Protein AF-A0A255DLU8-F1 (afdb_monomer)

InterPro domains:
  IPR035286 Protein of unknown function DUF5361 [PF17318] (8-43)

Mean predicted aligned error: 13.43 Å

Foldseek 3Di:
DPPLCPPPDPVNVVVQVVVLVVQQVVCCPDPCVVVVHDRDFGDDDPPDDGPDPCDPPDDDDPPVVVCVVVVHDDDDPPCVVVVVCCVVVVNPDDD

Solvent-accessible surface area (backbone atoms only — not comparable to full-atom values): 6276 Å² total; per-residue (Å²): 136,62,74,89,49,74,80,63,47,72,65,51,53,51,52,47,50,51,54,38,52,51,53,47,55,58,42,52,75,37,78,42,34,75,66,76,41,90,75,81,79,68,77,87,52,83,96,60,83,76,83,73,78,85,67,72,88,67,79,80,70,57,68,68,59,54,31,56,76,68,70,43,77,80,79,81,64,89,54,46,68,59,53,49,47,34,58,76,68,72,71,64,84,74,137

Secondary structure (DSSP, 8-state):
--GGGTT--HHHHHHHHHHHHHHHHHHHTSHHHHTT-SPPPPPP-TT----------SPPPPHHHHHHHTTPPP---TTHHHHHHHHHTT-----

Structure (mmCIF, N/CA/C/O backbone):
data_AF-A0A255DLU8-F1
#
_entry.id   AF-A0A255DLU8-F1
#
loop_
_atom_site.group_PDB
_atom_site.id
_atom_site.type_symbol
_atom_site.label_atom_id
_atom_site.label_alt_id
_atom_site.label_comp_id
_atom_site.label_asym_id
_atom_site.label_entity_id
_atom_site.label_seq_id
_atom_site.pdbx_PDB_ins_code
_atom_site.Cartn_x
_atom_site.Cartn_y
_atom_site.Cartn_z
_atom_site.occupancy
_atom_site.B_iso_or_equiv
_atom_site.auth_seq_id
_atom_site.auth_comp_id
_atom_site.auth_asym_id
_atom_site.auth_atom_id
_atom_site.pdbx_PDB_model_num
ATOM 1 N N . MET A 1 1 ? 2.601 -6.536 -31.486 1.00 52.28 1 MET A N 1
ATOM 2 C CA . MET A 1 1 ? 2.995 -5.524 -30.476 1.00 52.28 1 MET A CA 1
ATOM 3 C C . MET A 1 1 ? 1.971 -5.551 -29.349 1.00 52.28 1 MET A C 1
ATOM 5 O O . MET A 1 1 ? 0.799 -5.683 -29.664 1.00 52.28 1 MET A O 1
ATOM 9 N N . TYR A 1 2 ? 2.382 -5.448 -28.080 1.00 60.66 2 TYR A N 1
ATOM 10 C CA . TYR A 1 2 ? 1.466 -5.268 -26.941 1.00 60.66 2 TYR A CA 1
ATOM 11 C C . TYR A 1 2 ? 1.423 -3.771 -26.585 1.00 60.66 2 TYR A C 1
ATOM 13 O O . TYR A 1 2 ? 2.268 -3.334 -25.800 1.00 60.66 2 TYR A O 1
ATOM 21 N N . PRO A 1 3 ? 0.522 -2.968 -27.185 1.00 63.62 3 PRO A N 1
ATOM 22 C CA . PRO A 1 3 ? 0.493 -1.515 -26.983 1.00 63.62 3 PRO A CA 1
ATOM 23 C C . PRO A 1 3 ? 0.343 -1.145 -25.500 1.00 63.62 3 PRO A C 1
ATOM 25 O O . PRO A 1 3 ? 1.032 -0.254 -25.015 1.00 63.62 3 PRO A O 1
ATOM 28 N N . ASP A 1 4 ? -0.421 -1.935 -24.745 1.00 65.19 4 ASP A N 1
ATOM 29 C CA . ASP A 1 4 ? -0.673 -1.744 -23.310 1.00 65.19 4 ASP A CA 1
ATOM 30 C C . ASP A 1 4 ? 0.588 -1.901 -22.434 1.00 65.19 4 ASP A C 1
ATOM 32 O O . ASP A 1 4 ? 0.617 -1.484 -21.276 1.00 65.19 4 ASP A O 1
ATOM 36 N N . LYS A 1 5 ? 1.647 -2.518 -22.975 1.00 63.78 5 LYS A N 1
ATOM 37 C CA . LYS A 1 5 ? 2.937 -2.735 -22.299 1.00 63.78 5 LYS A CA 1
ATOM 38 C C . LYS A 1 5 ? 4.040 -1.807 -22.802 1.00 63.78 5 LYS A C 1
ATOM 40 O O . LYS A 1 5 ? 5.096 -1.750 -22.179 1.00 63.78 5 LYS A O 1
ATOM 45 N N . ALA A 1 6 ? 3.816 -1.079 -23.898 1.00 64.31 6 ALA A N 1
ATOM 46 C CA . ALA A 1 6 ? 4.854 -0.317 -24.595 1.00 64.31 6 ALA A CA 1
ATOM 47 C C . ALA A 1 6 ? 5.461 0.828 -23.755 1.00 64.31 6 ALA A C 1
ATOM 49 O O . ALA A 1 6 ? 6.539 1.314 -24.081 1.00 64.31 6 ALA A O 1
ATOM 50 N N . GLY A 1 7 ? 4.811 1.220 -22.652 1.00 75.44 7 GLY A N 1
ATOM 51 C CA . GLY A 1 7 ? 5.308 2.221 -21.704 1.00 75.44 7 GLY A CA 1
ATOM 52 C C . GLY A 1 7 ? 5.866 1.666 -20.389 1.00 75.44 7 GLY A C 1
ATOM 53 O O . GLY A 1 7 ? 6.308 2.452 -19.561 1.00 75.44 7 GLY A O 1
ATOM 54 N N . TRP A 1 8 ? 5.859 0.353 -20.149 1.00 87.00 8 TRP A N 1
ATOM 55 C CA . TRP A 1 8 ? 6.305 -0.231 -18.875 1.00 87.00 8 TRP A CA 1
ATOM 56 C C . TRP A 1 8 ? 7.693 -0.855 -18.996 1.00 87.00 8 TRP A C 1
ATOM 58 O O . TRP A 1 8 ? 7.862 -2.068 -19.089 1.00 87.00 8 TRP A O 1
ATOM 68 N N . THR A 1 9 ? 8.711 0.001 -18.987 1.00 89.06 9 THR A N 1
ATOM 69 C CA . THR A 1 9 ? 10.104 -0.437 -18.847 1.00 89.06 9 THR A CA 1
ATOM 70 C C . THR A 1 9 ? 10.369 -0.944 -17.424 1.00 89.06 9 THR A C 1
ATOM 72 O O . THR A 1 9 ? 9.618 -0.647 -16.490 1.00 89.06 9 THR A O 1
ATOM 75 N N . LEU A 1 10 ? 11.470 -1.677 -17.228 1.00 89.69 10 LEU A N 1
ATOM 76 C CA . LEU A 1 10 ? 11.916 -2.100 -15.893 1.00 89.69 10 LEU A CA 1
ATOM 77 C C . LEU A 1 10 ? 12.015 -0.910 -14.928 1.00 89.69 10 LEU A C 1
ATOM 79 O O . LEU A 1 10 ? 11.540 -0.986 -13.798 1.00 89.69 10 LEU A O 1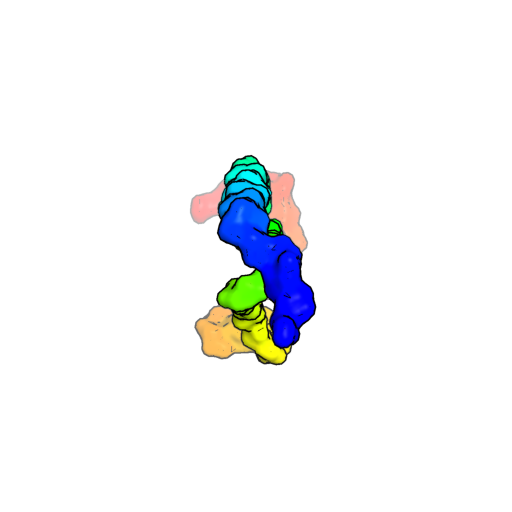
ATOM 83 N N . THR A 1 11 ? 12.563 0.210 -15.396 1.00 93.00 11 THR A N 1
ATOM 84 C CA . THR A 1 11 ? 12.653 1.448 -14.618 1.00 93.00 11 THR A CA 1
ATOM 85 C C . THR A 1 11 ? 11.279 1.902 -14.131 1.00 93.00 11 THR A C 1
ATOM 87 O O . THR A 1 11 ? 11.124 2.207 -12.953 1.00 93.00 11 THR A O 1
ATOM 90 N N . ASN A 1 12 ? 10.254 1.863 -14.985 1.00 91.25 12 ASN A N 1
ATOM 91 C CA . ASN A 1 12 ? 8.898 2.268 -14.608 1.00 91.25 12 ASN A CA 1
ATOM 92 C C . ASN A 1 12 ? 8.280 1.314 -13.578 1.00 91.25 12 ASN A C 1
ATOM 94 O O . ASN A 1 12 ? 7.630 1.765 -12.635 1.00 91.25 12 ASN A O 1
ATOM 98 N N . HIS A 1 13 ? 8.556 0.009 -13.680 1.00 91.62 13 HIS A N 1
ATOM 99 C CA . HIS A 1 13 ? 8.177 -0.959 -12.647 1.00 91.62 13 HIS A CA 1
ATOM 100 C C . HIS A 1 13 ? 8.828 -0.658 -11.292 1.00 91.62 13 HIS A C 1
ATOM 102 O O . HIS A 1 13 ? 8.151 -0.696 -10.259 1.00 91.62 13 HIS A O 1
ATOM 108 N N . LEU A 1 14 ? 10.123 -0.338 -11.284 1.00 93.69 14 LEU A N 1
ATOM 109 C CA . LEU A 1 14 ? 10.862 -0.021 -10.062 1.00 93.69 14 LEU A CA 1
ATOM 110 C C . LEU A 1 14 ? 10.387 1.299 -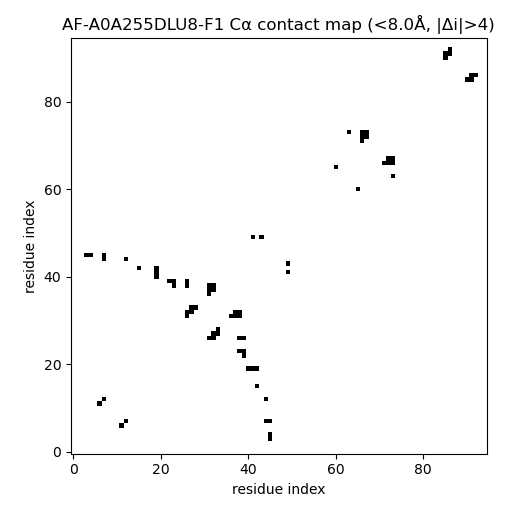9.445 1.00 93.69 14 LEU A C 1
ATOM 112 O O . LEU A 1 14 ? 10.120 1.349 -8.246 1.00 93.69 14 LEU A O 1
ATOM 116 N N . LEU A 1 15 ? 10.188 2.338 -10.258 1.00 95.12 15 LEU A N 1
ATOM 117 C CA . LEU A 1 15 ? 9.666 3.629 -9.804 1.00 95.12 15 LEU A CA 1
ATOM 118 C C . LEU A 1 15 ? 8.255 3.502 -9.220 1.00 95.12 15 LEU A C 1
ATOM 120 O O . LEU A 1 15 ? 7.986 4.034 -8.143 1.00 95.12 15 LEU A O 1
ATOM 124 N N . ALA A 1 16 ? 7.369 2.747 -9.876 1.00 93.75 16 ALA A N 1
ATOM 125 C CA . ALA A 1 16 ? 6.037 2.472 -9.343 1.00 93.75 16 ALA A CA 1
ATOM 126 C C . ALA A 1 16 ? 6.108 1.720 -8.004 1.00 93.75 16 ALA A C 1
ATOM 128 O O . ALA A 1 16 ? 5.381 2.053 -7.072 1.00 93.75 16 ALA A O 1
ATOM 129 N N . THR A 1 17 ? 7.029 0.759 -7.878 1.00 93.75 17 THR A N 1
ATOM 130 C CA . THR A 1 17 ? 7.244 0.015 -6.627 1.00 93.75 17 THR A CA 1
ATOM 131 C C . THR A 1 17 ? 7.703 0.938 -5.497 1.00 93.75 17 THR A C 1
ATOM 133 O O . THR A 1 17 ? 7.171 0.862 -4.391 1.00 93.75 17 THR A O 1
ATOM 136 N N . ILE A 1 18 ? 8.630 1.859 -5.770 1.00 97.25 18 ILE A N 1
ATOM 137 C CA . ILE A 1 18 ? 9.074 2.863 -4.794 1.00 97.25 18 ILE A CA 1
ATOM 138 C C . ILE A 1 18 ? 7.895 3.747 -4.364 1.00 97.25 18 ILE A C 1
ATOM 140 O O . ILE A 1 18 ? 7.665 3.927 -3.168 1.00 97.25 18 ILE A O 1
ATOM 144 N N . ALA A 1 19 ? 7.104 4.254 -5.314 1.00 96.44 19 ALA A N 1
ATOM 145 C CA . ALA A 1 19 ? 5.943 5.092 -5.018 1.00 96.44 19 ALA A CA 1
ATOM 146 C C . ALA A 1 19 ? 4.865 4.357 -4.195 1.00 96.44 19 ALA A C 1
ATOM 148 O O . ALA A 1 19 ? 4.236 4.952 -3.314 1.00 96.44 19 ALA A O 1
ATOM 149 N N . ASP A 1 20 ? 4.650 3.064 -4.451 1.00 95.12 20 ASP A N 1
ATOM 150 C CA . ASP A 1 20 ? 3.745 2.216 -3.669 1.00 95.12 20 ASP A CA 1
ATOM 151 C C . ASP A 1 20 ? 4.226 2.077 -2.216 1.00 95.12 20 ASP A C 1
ATOM 153 O O . ASP A 1 20 ? 3.453 2.306 -1.282 1.00 95.12 20 ASP A O 1
ATOM 157 N N . VAL A 1 21 ? 5.514 1.775 -2.014 1.00 96.44 21 VAL A N 1
ATOM 158 C CA . VAL A 1 21 ? 6.109 1.615 -0.676 1.00 96.44 21 VAL A CA 1
ATOM 159 C C . VAL A 1 21 ? 6.085 2.929 0.105 1.00 96.44 21 VAL A C 1
ATOM 161 O O . VAL A 1 21 ? 5.744 2.929 1.287 1.00 96.44 21 VAL A O 1
ATOM 164 N N . LEU A 1 22 ? 6.377 4.063 -0.537 1.00 97.94 22 LEU A N 1
ATOM 165 C CA . LEU A 1 22 ? 6.343 5.374 0.117 1.00 97.94 22 LEU A CA 1
ATOM 166 C C . LEU A 1 22 ? 4.931 5.760 0.572 1.00 97.94 22 LEU A C 1
ATOM 168 O O . LEU A 1 22 ? 4.754 6.206 1.708 1.00 97.94 22 LEU A O 1
ATOM 172 N N . ARG A 1 23 ? 3.912 5.538 -0.268 1.00 96.62 23 ARG A N 1
ATOM 173 C CA . ARG A 1 23 ? 2.509 5.776 0.113 1.00 96.62 23 ARG A CA 1
ATOM 174 C C . ARG A 1 23 ? 2.070 4.861 1.247 1.00 96.62 23 ARG A C 1
ATOM 176 O O . ARG A 1 23 ? 1.388 5.314 2.165 1.00 96.62 23 ARG A O 1
ATOM 183 N N . TRP A 1 24 ? 2.494 3.599 1.220 1.00 95.81 24 TRP A N 1
ATOM 184 C CA . TRP A 1 24 ? 2.239 2.670 2.313 1.00 95.81 24 TRP 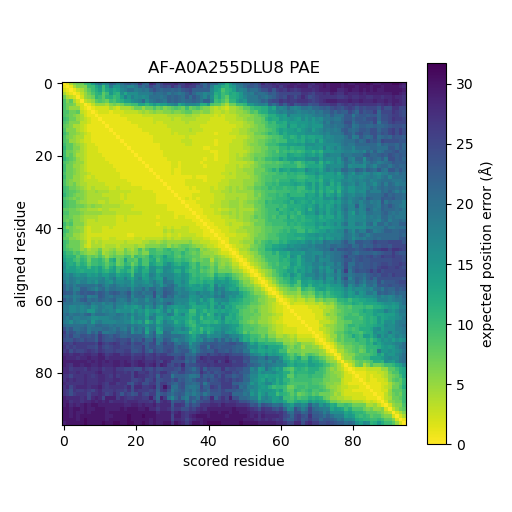A CA 1
ATOM 185 C C . TRP A 1 24 ? 2.903 3.124 3.622 1.00 95.81 24 TRP A C 1
ATOM 187 O O . TRP A 1 24 ? 2.234 3.159 4.652 1.00 95.81 24 TRP A O 1
ATOM 197 N N . LEU A 1 25 ? 4.171 3.550 3.593 1.00 97.44 25 LEU A N 1
ATOM 198 C CA . LEU A 1 25 ? 4.884 4.064 4.770 1.00 97.44 25 LEU A CA 1
ATOM 199 C C . LEU A 1 25 ? 4.226 5.325 5.338 1.00 97.44 25 LEU A C 1
ATOM 201 O O . LEU A 1 25 ? 4.044 5.442 6.552 1.00 97.44 25 LEU A O 1
ATOM 205 N N . GLN A 1 26 ? 3.836 6.263 4.472 1.00 97.56 26 GLN A N 1
ATOM 206 C CA . GLN A 1 26 ? 3.093 7.454 4.877 1.00 97.56 26 GLN A CA 1
ATOM 207 C C . GLN A 1 26 ? 1.780 7.062 5.566 1.00 97.56 26 GLN A C 1
ATOM 209 O O . GLN A 1 26 ? 1.489 7.552 6.658 1.00 97.56 26 GLN A O 1
ATOM 214 N N . TRP A 1 27 ? 1.012 6.152 4.959 1.00 97.81 27 TRP A N 1
ATOM 215 C CA . TRP A 1 27 ? -0.238 5.643 5.518 1.00 97.81 27 TRP A CA 1
ATOM 216 C C . TRP A 1 27 ? -0.032 4.933 6.861 1.00 97.81 27 TRP A C 1
ATOM 218 O O . TRP A 1 27 ? -0.791 5.183 7.800 1.00 97.81 27 TRP A O 1
ATOM 228 N N . ALA A 1 28 ? 1.010 4.111 6.995 1.00 97.38 28 ALA A N 1
ATOM 229 C CA . ALA A 1 28 ? 1.303 3.341 8.204 1.00 97.38 28 ALA A CA 1
ATOM 230 C C . ALA A 1 28 ? 1.489 4.237 9.441 1.00 97.38 28 ALA A C 1
ATOM 232 O O . ALA A 1 28 ? 1.141 3.850 10.556 1.00 97.38 28 ALA A O 1
ATOM 233 N N . LYS A 1 29 ? 1.959 5.475 9.242 1.00 97.31 29 LYS A N 1
ATOM 234 C CA . LYS A 1 29 ? 2.135 6.477 10.305 1.00 97.31 29 LYS A CA 1
ATOM 235 C C . LYS A 1 29 ? 0.833 7.172 10.732 1.00 97.31 29 LYS A C 1
ATOM 237 O O . LYS A 1 29 ? 0.828 7.925 11.705 1.00 97.31 29 LYS A O 1
ATOM 242 N N . THR A 1 30 ? -0.282 6.953 10.036 1.00 97.81 30 THR A N 1
ATOM 243 C CA . THR A 1 30 ? -1.565 7.618 10.323 1.00 97.81 30 THR A C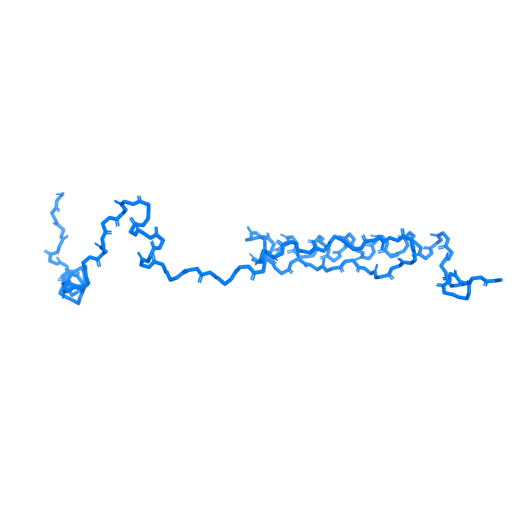A 1
ATOM 244 C C . THR A 1 30 ? -2.396 6.886 11.389 1.00 97.81 30 THR A C 1
ATOM 246 O O . THR A 1 30 ? -2.117 5.755 11.793 1.00 97.81 30 THR A O 1
ATOM 249 N N . LYS A 1 31 ? -3.475 7.525 11.872 1.00 97.62 31 LYS A N 1
ATOM 250 C CA . LYS A 1 31 ? -4.497 6.853 12.706 1.00 97.62 31 LYS A C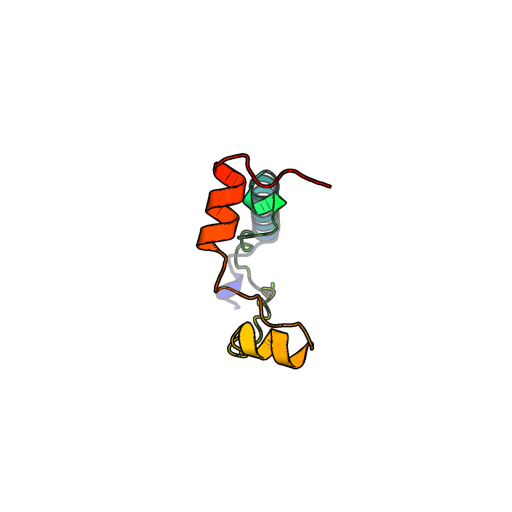A 1
ATOM 251 C C . LYS A 1 31 ? -5.162 5.685 11.965 1.00 97.62 31 LYS A C 1
ATOM 253 O O . LYS A 1 31 ? -5.493 4.688 12.603 1.00 97.62 31 LYS A O 1
ATOM 258 N N . ASP A 1 32 ? -5.329 5.811 10.653 1.00 96.25 32 ASP A N 1
ATOM 259 C CA . ASP A 1 32 ? -5.925 4.781 9.805 1.00 96.25 32 ASP A CA 1
ATOM 260 C C . ASP A 1 32 ? -4.983 3.590 9.625 1.00 96.25 32 ASP A C 1
ATOM 262 O O . ASP A 1 32 ? -5.427 2.453 9.778 1.00 96.25 32 ASP A O 1
ATOM 266 N N . GLY A 1 33 ? -3.682 3.848 9.454 1.00 95.44 33 GLY A N 1
ATOM 267 C CA . GLY A 1 33 ? -2.623 2.834 9.473 1.00 95.44 33 GLY A CA 1
ATOM 268 C C . GLY A 1 33 ? -2.645 1.995 10.746 1.00 95.44 33 GLY A C 1
ATOM 269 O O . GLY A 1 33 ? -2.776 0.773 10.693 1.00 95.44 33 GLY A O 1
ATOM 270 N N . ARG A 1 34 ? -2.668 2.657 11.910 1.00 95.94 34 ARG A N 1
ATOM 271 C CA . ARG A 1 34 ? -2.775 1.983 13.220 1.00 95.94 34 ARG A CA 1
ATOM 272 C C . ARG A 1 34 ? -4.032 1.127 13.379 1.00 95.94 34 ARG A C 1
ATOM 274 O O . ARG A 1 34 ? -4.041 0.194 14.172 1.00 95.94 34 ARG A O 1
ATOM 281 N N . ARG A 1 35 ? -5.110 1.462 12.670 1.00 96.44 35 ARG A N 1
ATOM 282 C CA . ARG A 1 35 ? -6.391 0.743 12.722 1.00 96.44 35 ARG A CA 1
ATOM 283 C C . ARG A 1 35 ? -6.595 -0.197 11.534 1.00 96.44 35 ARG A C 1
ATOM 285 O O . ARG A 1 35 ? -7.680 -0.768 11.427 1.00 96.44 35 ARG A O 1
ATOM 292 N N . ASN A 1 36 ? -5.595 -0.336 10.662 1.00 92.38 36 ASN A N 1
ATOM 293 C CA . ASN A 1 36 ? -5.649 -1.097 9.418 1.00 92.38 36 ASN A CA 1
ATOM 294 C C . ASN A 1 36 ? -6.868 -0.746 8.534 1.00 92.38 36 ASN A C 1
ATOM 296 O O . ASN A 1 36 ? -7.616 -1.616 8.082 1.00 92.38 36 ASN A O 1
ATOM 300 N N . ARG A 1 37 ? -7.120 0.551 8.328 1.00 93.00 37 ARG A N 1
ATOM 301 C CA . ARG A 1 37 ? -8.230 1.061 7.501 1.00 93.00 37 ARG A CA 1
ATOM 302 C C . ARG A 1 37 ? -7.695 1.866 6.330 1.00 93.00 37 ARG A C 1
ATOM 304 O O . ARG A 1 37 ? -6.635 2.464 6.446 1.00 93.00 37 ARG A O 1
ATOM 311 N N . ASN A 1 38 ? -8.452 1.906 5.233 1.00 90.50 38 ASN A N 1
ATOM 312 C CA . ASN A 1 38 ? -8.185 2.784 4.085 1.00 90.50 38 ASN A CA 1
ATOM 313 C C . ASN A 1 38 ? -6.737 2.699 3.558 1.00 90.50 38 ASN A C 1
ATOM 315 O O . ASN A 1 38 ? -6.124 3.720 3.262 1.00 90.50 38 ASN A O 1
ATOM 319 N N . MET A 1 39 ? -6.169 1.489 3.501 1.00 91.56 39 MET A N 1
ATOM 320 C CA . MET A 1 39 ? -4.826 1.285 2.952 1.00 91.56 39 MET A CA 1
ATOM 321 C C . MET A 1 39 ? -4.803 1.697 1.471 1.00 91.56 39 MET A C 1
ATOM 323 O O . MET A 1 39 ? -5.726 1.311 0.751 1.00 91.56 39 MET A O 1
ATOM 327 N N . PRO A 1 40 ? -3.794 2.463 1.018 1.00 92.56 40 PRO A N 1
ATOM 328 C CA . PRO A 1 40 ? -3.708 2.899 -0.370 1.00 92.56 40 PRO A CA 1
ATOM 329 C C . PRO A 1 40 ? -3.486 1.716 -1.319 1.00 92.56 40 PRO A C 1
ATOM 331 O O . PRO A 1 40 ? -2.725 0.796 -1.012 1.00 92.56 40 PRO A O 1
ATOM 334 N N . ASP A 1 41 ? -4.128 1.773 -2.486 1.00 90.44 41 ASP A N 1
ATOM 335 C CA . ASP A 1 41 ? -3.952 0.777 -3.539 1.00 90.44 41 ASP A CA 1
ATOM 336 C C . ASP A 1 41 ? -2.660 1.029 -4.346 1.00 90.44 41 ASP A C 1
ATOM 338 O O . ASP A 1 41 ? -2.304 2.186 -4.605 1.00 90.44 41 ASP A O 1
ATOM 342 N N . PRO A 1 42 ? -1.965 -0.035 -4.794 1.00 90.12 42 PRO A N 1
ATOM 343 C CA . PRO A 1 42 ? -0.816 0.084 -5.690 1.00 90.12 42 PRO A CA 1
ATOM 344 C C . PRO A 1 42 ? -1.155 0.758 -7.030 1.00 90.12 42 PRO A C 1
ATOM 346 O O . PRO A 1 42 ? -2.278 0.623 -7.538 1.00 90.12 42 PRO A O 1
ATOM 349 N N . ILE A 1 43 ? -0.162 1.417 -7.646 1.00 90.31 43 ILE A N 1
ATOM 350 C CA . ILE A 1 43 ? -0.253 1.874 -9.045 1.00 90.31 43 ILE A CA 1
ATOM 351 C C . ILE A 1 43 ? -0.553 0.676 -9.953 1.00 90.31 43 ILE A C 1
ATOM 353 O O . ILE A 1 43 ? 0.132 -0.353 -9.905 1.00 90.31 43 ILE A O 1
ATOM 357 N N . GLU A 1 44 ? -1.575 0.838 -10.794 1.00 88.62 44 GLU A N 1
ATOM 358 C CA . GLU A 1 44 ? -1.962 -0.134 -11.816 1.00 88.62 44 GLU A CA 1
ATOM 359 C C . GLU A 1 44 ? -0.828 -0.315 -12.813 1.00 88.62 44 GLU A C 1
ATOM 361 O O . GLU A 1 44 ? -0.324 0.661 -13.368 1.00 88.62 44 GLU A O 1
ATOM 366 N N . ARG A 1 45 ? -0.419 -1.568 -13.031 1.00 87.25 45 ARG A N 1
ATOM 367 C CA . ARG A 1 45 ? 0.661 -1.889 -13.959 1.00 87.25 45 ARG A CA 1
ATOM 368 C C . ARG A 1 45 ? 0.437 -3.227 -14.665 1.00 87.25 45 ARG A C 1
ATOM 370 O O . ARG A 1 45 ? -0.113 -4.145 -14.050 1.00 87.25 45 ARG A O 1
ATOM 377 N N . PRO A 1 46 ? 0.857 -3.362 -15.935 1.00 87.25 46 PRO A N 1
ATOM 378 C CA . PRO A 1 46 ? 0.700 -4.584 -16.706 1.00 87.25 46 PRO A CA 1
ATOM 379 C C . PRO A 1 46 ? 1.316 -5.790 -16.000 1.00 87.25 46 PRO A C 1
ATOM 381 O O . PRO A 1 46 ? 2.414 -5.712 -15.452 1.00 87.25 46 PRO A O 1
ATOM 384 N N . GLY A 1 47 ? 0.609 -6.920 -16.035 1.00 79.88 47 GLY A N 1
ATOM 385 C CA . GLY A 1 47 ? 1.084 -8.184 -15.464 1.00 79.88 47 GLY A CA 1
ATOM 386 C C . GLY A 1 47 ? 1.047 -8.268 -13.935 1.00 79.88 47 GLY A C 1
ATOM 387 O O . GLY A 1 47 ? 1.435 -9.298 -13.394 1.00 79.88 47 GLY A O 1
ATOM 388 N N . VAL A 1 48 ? 0.572 -7.234 -13.232 1.00 78.56 48 VAL A N 1
ATOM 389 C CA . VAL A 1 48 ? 0.387 -7.271 -11.776 1.00 78.56 48 VAL A CA 1
ATOM 390 C C . VAL A 1 48 ? -1.098 -7.260 -11.455 1.00 78.56 48 VAL A C 1
ATOM 392 O O . VAL A 1 48 ? -1.785 -6.251 -11.612 1.00 78.56 48 VAL A O 1
ATOM 395 N N . GLU A 1 49 ? -1.602 -8.399 -10.990 1.00 74.69 49 GLU A N 1
ATOM 396 C CA . GLU A 1 49 ? -2.992 -8.514 -10.569 1.00 74.69 49 GLU A CA 1
ATOM 397 C C . GLU A 1 49 ? -3.222 -7.826 -9.222 1.00 74.69 49 GLU A C 1
ATOM 399 O O . GLU A 1 49 ? -2.496 -8.030 -8.243 1.00 74.69 49 GLU A O 1
ATOM 404 N N . ARG A 1 50 ? -4.287 -7.023 -9.144 1.00 73.75 50 ARG A N 1
ATOM 405 C CA . ARG A 1 50 ? -4.740 -6.462 -7.872 1.00 73.75 50 ARG A CA 1
ATOM 406 C C . ARG A 1 50 ? -5.319 -7.563 -6.995 1.00 73.75 50 ARG A C 1
ATOM 408 O O . ARG A 1 50 ? -6.198 -8.313 -7.423 1.00 73.75 50 ARG A O 1
ATOM 415 N N . ARG A 1 51 ? -4.924 -7.577 -5.718 1.00 70.25 51 ARG A N 1
ATOM 416 C CA . ARG A 1 51 ? -5.638 -8.345 -4.692 1.00 70.25 51 ARG A CA 1
ATOM 417 C C . ARG A 1 51 ? -7.045 -7.771 -4.560 1.00 70.25 51 ARG A C 1
ATOM 419 O O . ARG A 1 51 ? -7.250 -6.746 -3.916 1.00 70.25 51 ARG A O 1
ATOM 426 N N . LYS A 1 52 ? -8.026 -8.424 -5.186 1.00 69.81 52 LYS A N 1
ATOM 427 C CA . LYS A 1 52 ? -9.437 -8.075 -5.011 1.00 69.81 52 LYS A CA 1
ATOM 428 C C . LYS A 1 52 ? -9.771 -8.245 -3.534 1.00 69.81 52 LYS A C 1
ATOM 430 O O . LYS A 1 52 ? -9.595 -9.327 -2.975 1.00 69.81 52 LYS A O 1
ATOM 435 N N . ARG A 1 53 ? -10.242 -7.175 -2.890 1.00 67.44 53 ARG A N 1
ATOM 436 C CA . ARG A 1 53 ? -10.770 -7.259 -1.528 1.00 67.44 53 ARG A CA 1
ATOM 437 C C . ARG A 1 53 ? -11.936 -8.244 -1.577 1.00 67.44 53 ARG A C 1
ATOM 439 O O . ARG A 1 53 ? -12.958 -7.945 -2.193 1.00 67.44 53 ARG A O 1
ATOM 446 N N . VAL A 1 54 ? -11.768 -9.424 -0.980 1.00 65.62 54 VAL A N 1
ATOM 447 C CA . VAL A 1 54 ? -12.833 -10.426 -0.875 1.00 65.62 54 VAL A CA 1
ATOM 448 C C . VAL A 1 54 ? -13.841 -9.887 0.131 1.00 65.62 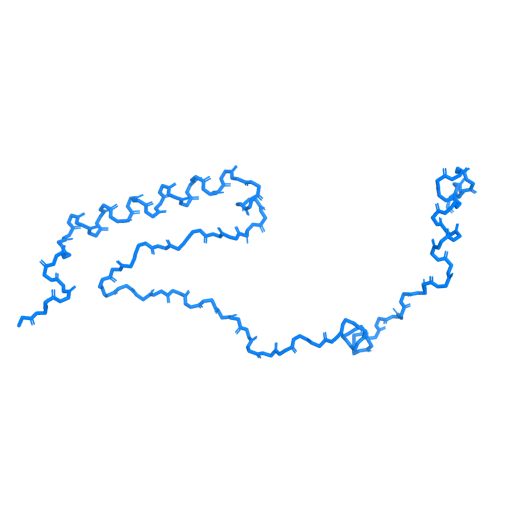54 VAL A C 1
ATOM 450 O O . VAL A 1 54 ? -13.790 -10.186 1.319 1.00 65.62 54 VAL A O 1
ATOM 453 N N . GLN A 1 55 ? -14.713 -8.994 -0.328 1.00 65.50 55 GLN A N 1
ATOM 454 C CA . GLN A 1 55 ? -15.902 -8.644 0.423 1.00 65.50 55 GLN A CA 1
ATOM 455 C C . GLN A 1 55 ? -16.914 -9.752 0.152 1.00 65.50 55 GLN A C 1
ATOM 457 O O . GLN A 1 55 ? -17.325 -9.920 -1.002 1.00 65.50 55 GLN A O 1
ATOM 462 N N . PRO A 1 56 ? -17.288 -10.555 1.160 1.00 67.38 56 PRO A N 1
ATOM 463 C CA . PRO A 1 56 ? -18.313 -11.556 0.951 1.00 67.38 56 PRO A CA 1
ATOM 464 C C . PRO A 1 56 ? -19.600 -10.822 0.545 1.00 67.38 56 PRO A C 1
ATOM 466 O O . PRO A 1 56 ? -20.060 -9.931 1.253 1.00 67.38 56 PRO A O 1
ATOM 469 N N . LYS A 1 57 ? -20.175 -11.172 -0.616 1.00 68.81 57 LYS A N 1
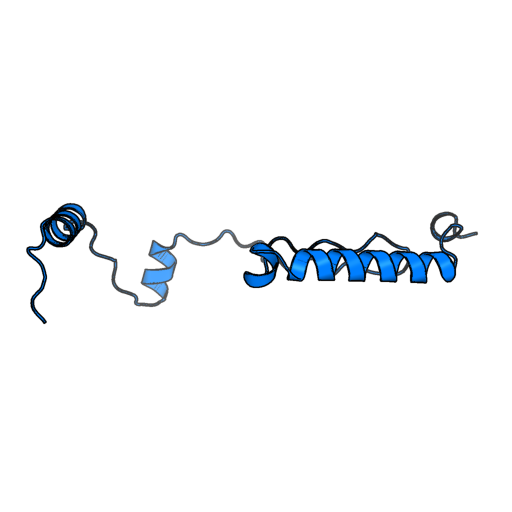ATOM 470 C CA . LYS A 1 57 ? -21.393 -10.543 -1.182 1.00 68.81 57 LYS A CA 1
ATOM 471 C C . LYS A 1 57 ? -22.648 -10.714 -0.309 1.00 68.81 57 LYS A C 1
ATOM 473 O O . LYS A 1 57 ? -23.729 -10.265 -0.682 1.00 68.81 57 LYS A O 1
ATOM 478 N N . VAL A 1 58 ? -22.536 -11.389 0.830 1.00 76.06 58 VAL A N 1
ATOM 479 C CA . VAL A 1 58 ? -23.648 -11.611 1.749 1.00 76.06 58 VAL A CA 1
ATOM 480 C C . VAL A 1 58 ? -24.005 -10.314 2.460 1.00 76.06 58 VAL A C 1
ATOM 482 O O . VAL A 1 58 ? -23.181 -9.694 3.132 1.00 76.06 58 VAL A O 1
ATOM 485 N N . LYS A 1 59 ? -25.277 -9.925 2.339 1.00 75.94 59 LYS A N 1
ATOM 486 C CA . LYS A 1 59 ? -25.864 -8.868 3.161 1.00 75.94 59 LYS A CA 1
ATOM 487 C C . LYS A 1 59 ? -25.703 -9.271 4.625 1.00 75.94 59 LYS A C 1
ATOM 489 O O . LYS A 1 59 ? -26.170 -10.336 5.027 1.00 75.94 59 LYS A O 1
ATOM 494 N N . ALA A 1 60 ? -25.023 -8.434 5.406 1.00 77.50 60 ALA A N 1
ATOM 495 C CA . ALA A 1 60 ? -24.845 -8.674 6.829 1.00 77.50 60 ALA A CA 1
ATOM 496 C C . ALA A 1 60 ? -26.220 -8.841 7.495 1.00 77.50 60 ALA A C 1
ATOM 498 O O . ALA A 1 60 ? -27.098 -7.990 7.344 1.00 77.50 60 ALA A O 1
ATOM 499 N N . ALA A 1 61 ? -26.418 -9.946 8.214 1.00 83.12 61 ALA A N 1
ATOM 500 C CA . ALA A 1 61 ? -27.641 -10.149 8.974 1.00 83.12 61 ALA A CA 1
ATOM 501 C C . ALA A 1 61 ? -27.758 -9.081 10.083 1.00 83.12 61 ALA A C 1
ATOM 503 O O . ALA A 1 61 ? -26.737 -8.639 10.624 1.00 83.12 61 ALA A O 1
ATOM 504 N N . PRO A 1 62 ? -28.981 -8.674 10.474 1.00 86.88 62 PRO A N 1
ATOM 505 C CA . PRO A 1 62 ? -29.174 -7.784 11.611 1.00 86.88 62 PRO A CA 1
ATOM 506 C C . PRO A 1 62 ? -28.466 -8.318 12.862 1.00 86.88 62 PRO A C 1
ATOM 508 O O . PRO A 1 62 ? -28.540 -9.511 13.170 1.00 86.88 62 PRO A O 1
ATOM 511 N N . ARG A 1 63 ? -27.801 -7.434 13.619 1.00 82.75 63 ARG A N 1
ATOM 512 C CA . ARG A 1 63 ? -27.028 -7.815 14.820 1.00 82.75 63 ARG A CA 1
ATOM 513 C C . ARG A 1 63 ? -27.875 -8.565 15.854 1.00 82.75 63 ARG A C 1
ATOM 515 O O . ARG A 1 63 ? -27.332 -9.386 16.582 1.00 82.75 63 ARG A O 1
ATOM 522 N N . SER A 1 64 ? -29.182 -8.304 15.909 1.00 84.12 64 SER A N 1
ATOM 523 C CA . SER A 1 64 ? -30.138 -9.044 16.743 1.00 84.12 64 SER A CA 1
ATOM 524 C C . SER A 1 64 ? -30.190 -10.527 16.372 1.00 84.12 64 SER A C 1
ATOM 526 O O . SER A 1 64 ? -30.031 -11.378 17.242 1.00 84.12 64 SER A O 1
ATOM 528 N N . LYS A 1 65 ? -30.322 -10.835 15.077 1.00 84.56 65 LYS A N 1
ATOM 529 C CA . LYS A 1 65 ? -30.361 -12.203 14.550 1.00 84.56 65 LYS A CA 1
ATOM 530 C C . LYS A 1 65 ? -29.030 -12.924 14.751 1.00 84.56 65 LYS A C 1
ATOM 532 O O . LYS A 1 65 ? -29.028 -14.082 15.148 1.00 84.56 65 LYS A O 1
ATOM 537 N N . ILE A 1 66 ? -27.909 -12.225 14.547 1.00 86.44 66 ILE A N 1
ATOM 538 C CA . ILE A 1 66 ? -26.569 -12.771 14.817 1.00 86.44 66 ILE A CA 1
ATOM 539 C C . ILE A 1 66 ? -26.423 -13.124 16.303 1.00 86.44 66 ILE A C 1
ATOM 541 O O . ILE A 1 66 ? -25.959 -14.208 16.629 1.00 86.44 66 ILE A O 1
ATOM 545 N N . ARG A 1 67 ? -26.855 -12.248 17.218 1.00 85.81 67 ARG A N 1
ATOM 546 C CA . ARG A 1 67 ? -26.800 -12.520 18.664 1.00 85.81 67 ARG A CA 1
ATOM 547 C C . ARG A 1 67 ? -27.671 -13.702 19.071 1.00 85.81 67 ARG A C 1
ATOM 549 O O . ARG A 1 67 ? -27.200 -14.530 19.837 1.00 85.81 67 ARG A O 1
ATOM 556 N N . ALA A 1 68 ? -28.887 -13.792 18.533 1.00 86.94 68 ALA A N 1
ATOM 557 C CA . ALA A 1 68 ? -29.778 -14.920 18.784 1.00 86.94 68 ALA A CA 1
ATOM 558 C C . ALA A 1 68 ? -29.161 -16.248 18.309 1.00 86.94 68 ALA A C 1
ATOM 560 O O . ALA A 1 68 ? -29.141 -17.209 19.068 1.00 86.94 68 ALA A O 1
ATOM 561 N N . LEU A 1 69 ? -28.581 -16.276 17.100 1.00 87.94 69 LEU A N 1
ATOM 562 C CA . LEU A 1 69 ? -27.846 -17.436 16.572 1.00 87.94 69 LEU A CA 1
ATOM 563 C C . LEU A 1 69 ? -26.641 -17.825 17.438 1.00 87.94 69 LEU A C 1
ATOM 565 O O . LEU A 1 69 ? -26.345 -19.004 17.579 1.00 87.94 69 LEU A O 1
ATOM 569 N N . LEU A 1 70 ? -25.955 -16.842 18.020 1.00 90.00 70 LEU A N 1
ATOM 570 C CA . LEU A 1 70 ? -24.809 -17.053 18.907 1.00 90.00 70 LEU A CA 1
ATOM 571 C C . LEU A 1 70 ? -25.210 -17.355 20.364 1.00 90.00 70 LEU A C 1
ATOM 573 O O . LEU A 1 70 ? -24.339 -17.391 21.229 1.00 90.00 70 LEU A O 1
ATOM 577 N N . GLY A 1 71 ? -26.506 -17.499 20.672 1.00 88.31 71 GLY A N 1
ATOM 578 C CA . GLY A 1 71 ? -26.989 -17.714 22.043 1.00 88.31 71 GLY A CA 1
ATOM 579 C C . GLY A 1 71 ? -26.742 -16.531 22.991 1.00 88.31 71 GLY A C 1
ATOM 580 O O . GLY A 1 71 ? -26.849 -16.663 24.208 1.00 88.31 71 GLY A O 1
ATOM 581 N N . LEU A 1 72 ? -26.404 -15.353 22.457 1.00 84.00 72 LEU A N 1
ATOM 582 C CA . LEU A 1 72 ? -26.134 -14.157 23.247 1.00 84.00 72 LEU A CA 1
ATOM 583 C C . LEU A 1 72 ? -27.453 -13.501 23.657 1.00 84.00 72 LEU A C 1
ATOM 585 O O . LEU A 1 72 ? -28.236 -13.077 22.802 1.00 84.00 72 LEU A O 1
ATOM 589 N N . LYS A 1 73 ? -27.654 -13.327 24.970 1.00 77.88 73 LYS A N 1
ATOM 590 C CA . LYS A 1 73 ? -28.831 -12.641 25.524 1.00 77.88 73 LYS A CA 1
ATOM 591 C C . LYS A 1 73 ? -29.052 -11.271 24.854 1.00 77.88 73 LYS A C 1
ATOM 593 O O . LYS A 1 73 ? -28.071 -10.556 24.591 1.00 77.88 73 LYS A O 1
ATOM 598 N N . PRO A 1 74 ? -30.306 -10.869 24.575 1.00 69.81 74 PRO A N 1
ATOM 599 C CA . PRO A 1 74 ? -30.620 -9.512 24.139 1.00 69.81 74 PRO A CA 1
ATOM 600 C C . PRO A 1 74 ? -30.100 -8.510 25.173 1.00 69.81 74 PRO A C 1
ATOM 602 O O . PRO A 1 74 ? -30.132 -8.767 26.373 1.00 69.81 74 PRO A O 1
ATOM 605 N N . ARG A 1 75 ? -29.556 -7.380 24.716 1.00 65.00 75 ARG A N 1
ATOM 606 C CA . ARG A 1 75 ? -29.095 -6.333 25.632 1.00 65.00 75 ARG A CA 1
ATOM 607 C C . ARG A 1 75 ? -30.329 -5.552 26.077 1.00 65.00 75 ARG A C 1
ATOM 609 O O . ARG A 1 75 ? -30.904 -4.863 25.243 1.00 65.00 75 ARG A O 1
ATOM 616 N N . ASP A 1 76 ? -30.719 -5.686 27.341 1.00 69.69 76 ASP A N 1
ATOM 617 C CA . ASP A 1 76 ? -31.878 -4.991 27.906 1.00 69.69 76 ASP A CA 1
ATOM 618 C C . ASP A 1 76 ? -31.692 -3.471 27.783 1.00 69.69 76 ASP A C 1
ATOM 620 O O . ASP A 1 76 ? -30.747 -2.893 28.330 1.00 69.69 76 ASP A O 1
ATOM 624 N N . SER A 1 77 ? -32.526 -2.829 26.966 1.00 63.12 77 SER A N 1
ATOM 625 C CA . SER A 1 77 ? -32.438 -1.397 26.648 1.00 63.12 77 SER A CA 1
ATOM 626 C C . SER A 1 77 ? -33.378 -0.535 27.485 1.00 63.12 77 SER A C 1
ATOM 628 O O . SER A 1 77 ? -33.210 0.683 27.504 1.00 63.12 77 SER A O 1
ATOM 630 N N . SER A 1 78 ? -34.336 -1.161 28.168 1.00 64.12 78 SER A N 1
ATOM 631 C CA . SER A 1 78 ? -35.403 -0.531 28.953 1.00 64.12 78 SER A CA 1
ATOM 632 C C . SER A 1 78 ? -34.867 0.421 30.026 1.00 64.12 78 SER A C 1
ATOM 634 O O . SER A 1 78 ? -35.345 1.542 30.140 1.00 64.12 78 SER A O 1
ATOM 636 N N . ASN A 1 79 ? -33.795 0.039 30.724 1.00 68.12 79 ASN A N 1
ATOM 637 C CA . ASN A 1 79 ? -33.215 0.830 31.817 1.00 68.12 79 ASN A CA 1
ATOM 638 C C . ASN A 1 79 ? -31.945 1.600 31.442 1.00 68.12 79 ASN A C 1
ATOM 640 O O . ASN A 1 79 ? -31.193 2.028 32.315 1.00 68.12 79 ASN A O 1
ATOM 644 N N . ARG A 1 80 ? -31.656 1.794 30.149 1.00 72.44 80 ARG A N 1
ATOM 645 C CA . ARG A 1 80 ? -30.406 2.454 29.743 1.00 72.44 80 ARG A CA 1
ATOM 646 C C . ARG A 1 80 ? -30.362 3.925 30.153 1.00 72.44 80 ARG A C 1
ATOM 648 O O . ARG A 1 80 ? -29.312 4.379 30.587 1.00 72.44 80 ARG A O 1
ATOM 655 N N . ALA A 1 81 ? -31.471 4.648 30.007 1.00 77.00 81 ALA A N 1
ATOM 656 C CA . ALA A 1 81 ? -31.549 6.057 30.386 1.00 77.00 81 ALA A CA 1
ATOM 657 C C . ALA A 1 81 ? -31.365 6.229 31.900 1.00 77.00 81 ALA A C 1
ATOM 659 O O . ALA A 1 81 ? -30.531 7.024 32.317 1.00 77.00 81 ALA A O 1
ATOM 660 N N . GLN A 1 82 ? -32.046 5.395 32.693 1.00 76.50 82 GLN A N 1
ATOM 661 C CA . GLN A 1 82 ? -31.914 5.370 34.149 1.00 76.50 82 GLN A CA 1
ATOM 662 C C . GLN A 1 82 ? -30.482 5.021 34.580 1.00 76.50 82 GLN A C 1
ATOM 664 O O . GLN A 1 82 ? -29.865 5.751 35.340 1.00 76.50 82 GLN A O 1
ATOM 669 N N . LYS A 1 83 ? -29.887 3.976 33.993 1.00 76.06 83 LYS A N 1
ATOM 670 C CA . LYS A 1 83 ? -28.519 3.547 34.314 1.00 76.06 83 LYS A CA 1
ATOM 671 C C . LYS A 1 83 ? -27.457 4.578 33.923 1.00 76.06 83 LYS A C 1
ATOM 673 O O . LYS A 1 83 ? -26.443 4.695 34.597 1.00 76.06 83 LYS A O 1
ATOM 678 N N . LEU A 1 84 ? -27.666 5.312 32.827 1.00 80.00 84 LEU A N 1
ATOM 679 C CA . LEU A 1 84 ? -26.798 6.429 32.447 1.00 80.00 84 LEU A CA 1
ATOM 680 C C . LEU A 1 84 ? -26.967 7.604 33.408 1.00 80.00 84 LEU A C 1
ATOM 682 O O . LEU A 1 84 ? -25.969 8.184 33.819 1.00 80.00 84 LEU A O 1
ATOM 686 N N . HIS A 1 85 ? -28.205 7.921 33.783 1.00 79.00 85 HIS A N 1
ATOM 687 C CA . HIS A 1 85 ? -28.493 8.937 34.782 1.00 79.00 85 HIS A CA 1
ATOM 688 C C . HIS A 1 85 ? -27.780 8.619 36.103 1.00 79.00 85 HIS A C 1
ATOM 690 O O . HIS A 1 85 ? -27.021 9.454 36.575 1.00 79.00 85 HIS A O 1
ATOM 696 N N . ASP A 1 86 ? -27.897 7.393 36.617 1.00 83.50 86 ASP A N 1
ATOM 697 C CA . ASP A 1 86 ? -27.270 6.973 37.879 1.00 83.50 86 ASP A CA 1
ATOM 698 C C . ASP A 1 86 ? -25.726 6.990 37.830 1.00 83.50 86 ASP A C 1
ATOM 700 O O . ASP A 1 86 ? -25.070 7.304 38.828 1.00 83.50 86 ASP A O 1
ATOM 704 N N . LEU A 1 87 ? -25.137 6.702 36.660 1.00 80.31 87 LEU A N 1
ATOM 705 C CA . LEU A 1 87 ? -23.690 6.786 36.411 1.00 80.31 87 LEU A CA 1
ATOM 706 C C . LEU A 1 87 ? -23.179 8.235 36.397 1.00 80.31 87 LEU A C 1
ATOM 708 O O . LEU A 1 87 ? -22.118 8.511 36.951 1.00 80.31 87 LEU A O 1
ATOM 712 N N . PHE A 1 88 ? -23.909 9.160 35.766 1.00 82.50 88 PHE A N 1
ATOM 713 C CA . PHE A 1 88 ? -23.512 10.572 35.677 1.00 82.50 88 PHE A CA 1
ATOM 714 C C . PHE A 1 88 ? -23.957 11.409 36.882 1.00 82.50 88 PHE A C 1
ATOM 716 O O . PHE A 1 88 ? -23.405 12.481 37.109 1.00 82.50 88 PHE A O 1
ATOM 723 N N . SER A 1 89 ? -24.908 10.916 37.679 1.00 78.50 89 SER A N 1
ATOM 724 C CA . SER A 1 89 ? -25.342 11.533 38.934 1.00 78.50 89 SER A CA 1
ATOM 725 C C . SER A 1 89 ? -24.546 11.047 40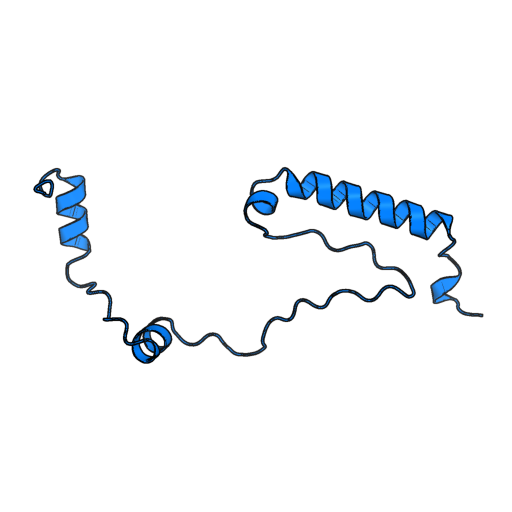.152 1.00 78.50 89 SER A C 1
ATOM 727 O O . SER A 1 89 ? -24.906 11.385 41.276 1.00 78.50 89 SER A O 1
ATOM 729 N N . GLY A 1 90 ? -23.508 10.221 39.955 1.00 68.44 90 GLY A N 1
ATOM 730 C CA . GLY A 1 90 ? -22.617 9.746 41.021 1.00 68.44 90 GLY A CA 1
ATOM 731 C C . GLY A 1 90 ? -23.254 8.769 42.015 1.00 68.44 90 GLY A C 1
ATOM 732 O O . GLY A 1 90 ? -22.723 8.589 43.104 1.00 68.44 90 GLY A O 1
ATOM 733 N N . LYS A 1 91 ? -24.390 8.148 41.668 1.00 64.00 91 LYS A N 1
ATOM 734 C CA . LYS A 1 91 ? -25.182 7.308 42.586 1.00 64.00 91 LYS A CA 1
ATOM 735 C C . LYS A 1 91 ? -24.927 5.801 42.422 1.00 64.00 91 LYS A C 1
ATOM 737 O O . LYS A 1 91 ? -25.452 5.013 43.193 1.00 64.00 91 LYS A O 1
ATOM 742 N N .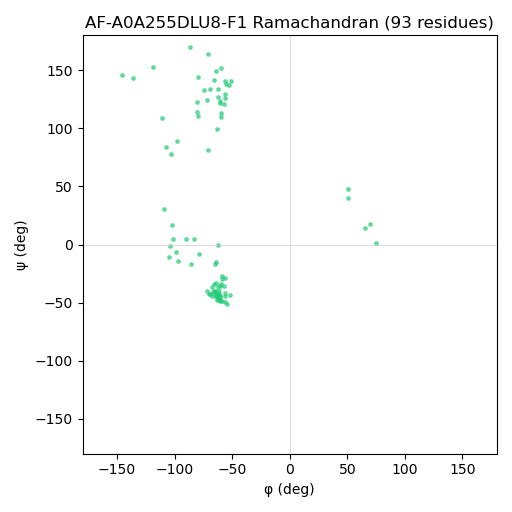 GLY A 1 92 ? -24.153 5.399 41.411 1.00 57.75 92 GLY A N 1
ATOM 743 C CA . GLY A 1 92 ? -23.938 3.995 41.031 1.00 57.75 92 GLY A CA 1
ATOM 744 C C . GLY A 1 92 ? -22.546 3.426 41.322 1.00 57.75 92 GLY A C 1
ATOM 745 O O . GLY A 1 92 ? -22.085 2.603 40.536 1.00 57.75 92 GLY A O 1
ATOM 746 N N . GLY A 1 93 ? -21.858 3.894 42.367 1.00 54.69 93 GLY A N 1
ATOM 747 C CA . GLY A 1 93 ? -20.577 3.336 42.808 1.00 54.69 93 GLY A CA 1
ATOM 748 C C . GLY A 1 93 ? -20.728 2.547 44.104 1.00 54.69 93 GLY A C 1
ATOM 749 O O . GLY A 1 93 ? -20.492 3.118 45.156 1.00 54.69 93 GLY A O 1
ATOM 750 N N . ASP A 1 94 ? -21.115 1.279 43.997 1.00 56.94 94 ASP A N 1
ATOM 751 C CA . ASP A 1 94 ? -20.848 0.227 44.987 1.00 56.94 94 ASP A CA 1
ATOM 752 C C . ASP A 1 94 ? -20.407 -1.022 44.198 1.00 56.94 94 ASP A C 1
ATOM 754 O O . ASP A 1 94 ? -20.876 -1.232 43.072 1.00 56.94 94 ASP A O 1
ATOM 758 N N . ASP A 1 95 ? -19.451 -1.751 44.777 1.00 41.34 95 ASP A N 1
ATOM 759 C CA . ASP A 1 95 ? -18.582 -2.802 44.209 1.00 41.34 95 ASP A CA 1
ATOM 760 C C . ASP A 1 95 ? -19.240 -3.896 43.334 1.00 41.34 95 ASP A C 1
ATOM 762 O O . ASP A 1 95 ? -20.347 -4.390 43.658 1.00 41.34 95 ASP A O 1
#

Radius of gyration: 25.3 Å; Cα contacts (8 Å, |Δi|>4): 39; chains: 1; bounding box: 48×29×76 Å

Sequence (95 aa):
MYPDKAGWTLTNHLLATIADVLRWLQWAKTKDGRRNRNMPDPIERPGVERRKRVQPKVKAAPRSKIRALLGLKPRDSSNRAQKLHDLFSGKGGDD

Organism: NCBI:txid1786

pLDDT: mean 81.56, std 13.03, range [41.34, 97.94]